Protein AF-A0A329BEE0-F1 (afdb_monomer_lite)

Structure (mmCIF, N/CA/C/O backbone):
data_AF-A0A329BEE0-F1
#
_entry.id   AF-A0A329BEE0-F1
#
loop_
_atom_site.group_PDB
_atom_site.id
_atom_site.type_symbol
_atom_site.label_atom_id
_atom_site.label_alt_id
_atom_site.label_comp_id
_atom_site.label_asym_id
_atom_site.label_entity_id
_atom_site.label_seq_id
_atom_site.pdbx_PDB_ins_code
_atom_site.Cartn_x
_atom_site.Cartn_y
_atom_site.Cartn_z
_atom_site.occupancy
_atom_site.B_iso_or_equiv
_atom_site.auth_seq_id
_atom_site.auth_comp_id
_atom_site.auth_asym_id
_atom_site.auth_atom_id
_atom_site.pdbx_PDB_model_num
ATOM 1 N N . MET A 1 1 ? -15.587 15.580 -3.878 1.00 52.00 1 MET A N 1
ATOM 2 C CA . MET A 1 1 ? -15.821 14.490 -4.848 1.00 52.00 1 MET A CA 1
ATOM 3 C C . MET A 1 1 ? -14.520 13.702 -4.914 1.00 52.00 1 MET A C 1
ATOM 5 O O . MET A 1 1 ? -13.495 14.340 -5.068 1.00 52.00 1 MET A O 1
ATOM 9 N N . CYS A 1 2 ? -14.500 12.388 -4.672 1.00 58.81 2 CYS A N 1
ATOM 10 C CA . CYS A 1 2 ? -13.256 11.608 -4.758 1.00 58.81 2 CYS A CA 1
ATOM 11 C C . CYS A 1 2 ? -13.172 10.969 -6.144 1.00 58.81 2 CYS A C 1
ATOM 13 O O . CYS A 1 2 ? -13.862 9.983 -6.399 1.00 58.81 2 CYS A O 1
ATOM 15 N N . TYR A 1 3 ? -12.349 11.519 -7.037 1.00 77.12 3 TYR A N 1
ATOM 16 C CA . TYR A 1 3 ? -12.065 10.862 -8.311 1.00 77.12 3 TYR A CA 1
ATOM 17 C C . TYR A 1 3 ? -11.230 9.603 -8.058 1.00 77.12 3 TYR A C 1
ATOM 19 O O . TYR A 1 3 ? -10.281 9.613 -7.274 1.00 77.12 3 TYR A O 1
ATOM 27 N N . SER A 1 4 ? -11.604 8.497 -8.692 1.00 81.62 4 SER A N 1
ATOM 28 C CA . SER A 1 4 ? -10.824 7.261 -8.681 1.00 81.62 4 SER A CA 1
ATOM 29 C C . SER A 1 4 ? -10.818 6.670 -10.079 1.00 81.62 4 SER A C 1
ATOM 31 O O . SER A 1 4 ? -11.783 6.837 -10.824 1.00 81.62 4 SER A O 1
ATOM 33 N N . ALA A 1 5 ? -9.748 5.963 -10.417 1.00 81.44 5 ALA A N 1
ATOM 34 C CA . ALA A 1 5 ? -9.645 5.210 -11.656 1.00 81.44 5 ALA A CA 1
ATOM 35 C C . ALA A 1 5 ? -9.373 3.740 -11.336 1.00 81.44 5 ALA A C 1
ATOM 37 O O . ALA A 1 5 ? -8.741 3.418 -10.329 1.00 81.44 5 ALA A O 1
ATOM 38 N N . GLN A 1 6 ? -9.860 2.840 -12.184 1.00 79.44 6 GLN A N 1
ATOM 39 C CA . GLN A 1 6 ? -9.415 1.453 -12.185 1.00 79.44 6 GLN A CA 1
ATOM 40 C C . GLN A 1 6 ? -8.482 1.274 -13.369 1.00 79.44 6 GLN A C 1
ATOM 42 O O . GLN A 1 6 ? -8.869 1.541 -14.504 1.00 79.44 6 GLN A O 1
ATOM 47 N N . ILE A 1 7 ? -7.258 0.846 -13.096 1.00 82.00 7 ILE A N 1
ATOM 48 C CA . ILE A 1 7 ? -6.262 0.604 -14.133 1.00 82.00 7 ILE A CA 1
ATOM 49 C C . ILE A 1 7 ? -6.144 -0.890 -14.407 1.00 82.00 7 ILE A C 1
ATOM 51 O O . ILE A 1 7 ? -6.445 -1.721 -13.555 1.00 82.00 7 ILE A O 1
ATOM 55 N N . LEU A 1 8 ? -5.665 -1.241 -15.592 1.00 75.62 8 LEU A N 1
ATOM 56 C CA . LEU A 1 8 ? -5.044 -2.539 -15.793 1.00 75.62 8 LEU A CA 1
ATOM 57 C C . LEU A 1 8 ? -3.584 -2.368 -15.361 1.00 75.62 8 LEU A C 1
ATOM 59 O O . LEU A 1 8 ? -2.860 -1.639 -16.018 1.00 75.62 8 LEU A O 1
ATOM 63 N N . ALA A 1 9 ? -3.170 -2.947 -14.232 1.00 73.62 9 ALA A N 1
ATOM 64 C CA . ALA A 1 9 ? -1.823 -2.753 -13.668 1.00 73.62 9 ALA A CA 1
ATOM 65 C C . ALA A 1 9 ? -0.863 -3.920 -13.969 1.00 73.62 9 ALA A C 1
ATOM 67 O O . ALA A 1 9 ? 0.079 -4.161 -13.224 1.00 73.62 9 ALA A O 1
ATOM 68 N N . ASP A 1 10 ? -1.109 -4.660 -15.050 1.00 72.06 10 ASP A N 1
ATOM 69 C CA . ASP A 1 10 ? -0.280 -5.794 -15.465 1.00 72.06 10 ASP A CA 1
ATOM 70 C C . ASP A 1 10 ? 0.763 -5.325 -16.489 1.00 72.06 10 ASP A C 1
ATOM 72 O O . ASP A 1 10 ? 0.493 -5.288 -17.695 1.00 72.06 10 ASP A O 1
ATOM 76 N N . TYR A 1 11 ? 1.955 -4.939 -16.017 1.00 71.81 11 TYR A N 1
ATOM 77 C CA . TYR A 1 11 ? 3.015 -4.467 -16.915 1.00 71.81 11 TYR A CA 1
ATOM 78 C C . TYR A 1 11 ? 3.450 -5.554 -17.906 1.00 71.81 11 TYR A C 1
ATOM 80 O O . TYR A 1 11 ? 3.784 -5.223 -19.039 1.00 71.81 11 TYR A O 1
ATOM 88 N N . ARG A 1 12 ? 3.392 -6.845 -17.546 1.00 69.50 12 ARG A N 1
ATOM 89 C CA . ARG A 1 12 ? 3.776 -7.945 -18.449 1.00 69.50 12 ARG A CA 1
ATOM 90 C C . ARG A 1 12 ? 2.838 -8.012 -19.638 1.00 69.50 12 ARG A C 1
ATOM 92 O O . ARG A 1 12 ? 3.281 -8.195 -20.772 1.00 69.50 12 ARG A O 1
ATOM 99 N N . LYS A 1 13 ? 1.542 -7.808 -19.397 1.00 71.94 13 LYS A N 1
ATOM 100 C CA . LYS A 1 13 ? 0.564 -7.658 -20.473 1.00 71.94 13 LYS A CA 1
ATOM 101 C C . LYS A 1 13 ? 0.888 -6.447 -21.345 1.00 71.94 13 LYS A C 1
ATOM 103 O O . LYS A 1 13 ? 0.834 -6.585 -22.560 1.00 71.94 13 LYS A O 1
ATOM 108 N N . PHE A 1 14 ? 1.295 -5.309 -20.780 1.00 70.12 14 PHE A N 1
ATOM 109 C CA . PHE A 1 14 ? 1.713 -4.159 -21.593 1.00 70.12 14 PHE A CA 1
ATOM 110 C C . PHE A 1 14 ? 2.972 -4.425 -22.427 1.00 70.12 14 PHE A C 1
ATOM 112 O O . PHE A 1 14 ? 2.972 -4.113 -23.616 1.00 70.12 14 PHE A O 1
ATOM 119 N N . VAL A 1 15 ? 4.012 -5.025 -21.842 1.00 75.06 15 VAL A N 1
ATOM 120 C CA . VAL A 1 15 ? 5.246 -5.414 -22.546 1.00 75.06 15 VAL A CA 1
ATOM 121 C C . VAL A 1 15 ? 4.898 -6.334 -23.718 1.00 75.06 15 VAL A C 1
ATOM 123 O O . VAL A 1 15 ? 5.250 -6.044 -24.859 1.00 75.06 15 VAL A O 1
ATOM 126 N N . ARG A 1 16 ? 4.113 -7.389 -23.464 1.00 76.44 16 ARG A N 1
ATOM 127 C CA . ARG A 1 16 ? 3.701 -8.361 -24.487 1.00 76.44 16 ARG A CA 1
ATOM 128 C C . ARG A 1 16 ? 2.813 -7.751 -25.574 1.00 76.44 16 ARG A C 1
ATOM 130 O O . ARG A 1 16 ? 2.953 -8.111 -26.735 1.00 76.44 16 ARG A O 1
ATOM 137 N N . THR A 1 17 ? 1.873 -6.878 -25.212 1.00 72.62 17 THR A N 1
ATOM 138 C CA . THR A 1 17 ? 0.894 -6.320 -26.160 1.00 72.62 17 THR A CA 1
ATOM 139 C C . THR A 1 17 ? 1.460 -5.165 -26.984 1.00 72.62 17 THR A C 1
ATOM 141 O O . THR A 1 17 ? 1.086 -5.019 -28.143 1.00 72.62 17 THR A O 1
ATOM 144 N N . PHE A 1 18 ? 2.348 -4.345 -26.417 1.00 71.81 18 PHE A N 1
ATOM 145 C CA . PHE A 1 18 ? 2.788 -3.094 -27.048 1.00 71.81 18 PHE A CA 1
ATOM 146 C C . PHE A 1 18 ? 4.285 -3.037 -27.368 1.00 71.81 18 PHE A C 1
ATOM 148 O O . PHE A 1 18 ? 4.727 -2.024 -27.921 1.00 71.81 18 PHE A O 1
ATOM 155 N N . GLY A 1 19 ? 5.051 -4.082 -27.030 1.00 74.56 19 GLY A N 1
ATOM 156 C CA . GLY A 1 19 ? 6.510 -4.107 -27.174 1.00 74.56 19 GLY A CA 1
ATOM 157 C C . GLY A 1 19 ? 7.206 -3.074 -26.287 1.00 74.56 19 GLY A C 1
ATOM 158 O O . GLY A 1 19 ? 8.255 -2.557 -26.654 1.00 74.56 19 GLY A O 1
ATOM 159 N N . ALA A 1 20 ? 6.574 -2.699 -25.172 1.00 78.44 20 ALA A N 1
ATOM 160 C CA . ALA A 1 20 ? 7.091 -1.670 -24.283 1.00 78.44 20 ALA A CA 1
ATOM 161 C C . ALA A 1 20 ? 8.236 -2.208 -23.419 1.00 78.44 20 ALA A C 1
ATOM 163 O O . ALA A 1 20 ? 8.227 -3.375 -23.029 1.00 78.44 20 ALA A O 1
ATOM 164 N N . LEU A 1 21 ? 9.184 -1.340 -23.079 1.00 80.56 21 LEU A N 1
ATOM 165 C CA . LEU A 1 21 ? 10.241 -1.627 -22.115 1.00 80.56 21 LEU A CA 1
ATOM 166 C C . LEU A 1 21 ? 9.819 -1.118 -20.738 1.00 80.56 21 LEU A C 1
ATOM 168 O O . LEU A 1 21 ? 9.261 -0.031 -20.616 1.00 80.56 21 LEU A O 1
ATOM 172 N N . MET A 1 22 ? 10.055 -1.899 -19.689 1.00 83.81 22 MET A N 1
ATOM 173 C CA . MET A 1 22 ? 9.848 -1.423 -18.324 1.00 83.81 22 MET A CA 1
ATOM 174 C C . MET A 1 22 ? 11.119 -0.738 -17.835 1.00 83.81 22 MET A C 1
ATOM 176 O O . MET A 1 22 ? 12.194 -1.335 -17.886 1.00 83.81 22 MET A O 1
ATOM 180 N N . ASP A 1 23 ? 10.989 0.481 -17.314 1.00 89.19 23 ASP A N 1
ATOM 181 C CA . ASP A 1 23 ? 12.083 1.158 -16.620 1.00 89.19 23 ASP A CA 1
ATOM 182 C C . ASP A 1 23 ? 12.259 0.548 -15.222 1.00 89.19 23 ASP A C 1
ATOM 184 O O . ASP A 1 23 ? 11.778 1.067 -14.214 1.00 89.19 23 ASP A O 1
ATOM 188 N N . ILE A 1 24 ? 12.892 -0.624 -15.172 1.00 91.12 24 ILE A N 1
ATOM 189 C CA . ILE A 1 24 ? 13.076 -1.402 -13.942 1.00 91.12 24 ILE A CA 1
ATOM 190 C C . ILE A 1 24 ? 13.784 -0.594 -12.844 1.00 91.12 24 ILE A C 1
ATOM 192 O O . ILE A 1 24 ? 13.475 -0.768 -11.666 1.00 91.12 24 ILE A O 1
ATOM 196 N N . HIS A 1 25 ? 14.674 0.331 -13.217 1.00 92.31 25 HIS A N 1
ATOM 197 C CA . HIS A 1 25 ? 15.417 1.170 -12.279 1.00 92.31 25 HIS A CA 1
ATOM 198 C C . HIS A 1 25 ? 14.504 2.163 -11.557 1.00 92.31 25 HIS A C 1
ATOM 200 O O . HIS A 1 25 ? 14.609 2.324 -10.341 1.00 92.31 25 HIS A O 1
ATOM 206 N N . GLU A 1 26 ? 13.558 2.777 -12.267 1.00 94.44 26 GLU A N 1
ATOM 207 C CA . GLU A 1 26 ? 12.568 3.665 -11.655 1.00 94.44 26 GLU A CA 1
ATOM 208 C C . GLU A 1 26 ? 11.616 2.922 -10.705 1.00 94.44 26 GLU A C 1
ATOM 210 O O . GLU A 1 26 ? 11.265 3.437 -9.639 1.00 94.44 26 GLU A O 1
ATOM 215 N N . PHE A 1 27 ? 11.233 1.684 -11.037 1.00 94.62 27 PHE A N 1
ATOM 216 C CA . PHE A 1 27 ? 10.465 0.838 -10.117 1.00 94.62 27 PHE A CA 1
ATOM 217 C C . PHE A 1 27 ? 11.289 0.448 -8.883 1.00 94.62 27 PHE A C 1
ATOM 219 O O . PHE A 1 27 ? 10.788 0.565 -7.763 1.00 94.62 27 PHE A O 1
ATOM 226 N N . ALA A 1 28 ? 12.551 0.049 -9.063 1.00 95.38 28 ALA A N 1
ATOM 227 C CA . ALA A 1 28 ? 13.461 -0.255 -7.960 1.00 95.38 28 ALA A CA 1
ATOM 228 C C . ALA A 1 28 ? 13.629 0.945 -7.023 1.00 95.38 28 ALA A C 1
ATOM 230 O O . ALA A 1 28 ? 13.456 0.804 -5.812 1.00 95.38 28 ALA A O 1
ATOM 231 N N . ARG A 1 29 ? 13.843 2.146 -7.576 1.00 96.62 29 ARG A N 1
ATOM 232 C CA . ARG A 1 29 ? 13.914 3.392 -6.803 1.00 96.62 29 ARG A CA 1
ATOM 233 C C . ARG A 1 29 ? 12.641 3.638 -5.995 1.00 96.62 29 ARG A C 1
ATOM 235 O O . ARG A 1 29 ? 12.728 3.900 -4.798 1.00 96.62 29 ARG A O 1
ATOM 242 N N . LEU A 1 30 ? 11.465 3.522 -6.618 1.00 96.88 30 LEU A N 1
ATOM 243 C CA . LEU A 1 30 ? 10.182 3.720 -5.936 1.00 96.88 30 LEU A CA 1
ATOM 244 C C . LEU A 1 30 ? 10.027 2.791 -4.724 1.00 96.88 30 LEU A C 1
ATOM 246 O O . LEU A 1 30 ? 9.634 3.240 -3.643 1.00 96.88 30 LEU A O 1
ATOM 250 N N . PHE A 1 31 ? 10.285 1.495 -4.908 1.00 97.56 31 PHE A N 1
ATOM 251 C CA . PHE A 1 31 ? 10.117 0.517 -3.836 1.00 97.56 31 PHE A CA 1
ATOM 252 C C . PHE A 1 31 ? 11.199 0.643 -2.766 1.00 97.56 31 PHE A C 1
ATOM 254 O O . PHE A 1 31 ? 10.881 0.480 -1.590 1.00 97.56 31 PHE A O 1
ATOM 261 N N . PHE A 1 32 ? 12.420 1.031 -3.138 1.00 97.69 32 PHE A N 1
ATOM 262 C CA . PHE A 1 32 ? 13.490 1.338 -2.194 1.00 97.69 32 PHE A CA 1
ATOM 263 C C . PHE A 1 32 ? 13.123 2.526 -1.304 1.00 97.69 32 PHE A C 1
ATOM 265 O O . PHE A 1 32 ? 13.060 2.389 -0.086 1.00 97.69 32 PHE A O 1
ATOM 272 N N . GLU A 1 33 ? 12.779 3.675 -1.895 1.00 97.19 33 GLU A N 1
ATOM 273 C CA . GLU A 1 33 ? 12.404 4.871 -1.132 1.00 97.19 33 GLU A CA 1
ATOM 274 C C . GLU A 1 33 ? 11.214 4.613 -0.201 1.00 97.19 33 GLU A C 1
ATOM 276 O O . GLU A 1 33 ? 11.132 5.180 0.891 1.00 97.19 33 GLU A O 1
ATOM 281 N N . ARG A 1 34 ? 10.271 3.767 -0.629 1.00 96.81 34 ARG A N 1
ATOM 282 C CA . ARG A 1 34 ? 9.125 3.373 0.191 1.00 96.81 34 ARG A CA 1
ATOM 283 C C . ARG A 1 34 ? 9.525 2.437 1.334 1.00 96.81 34 ARG A C 1
ATOM 285 O O . ARG A 1 34 ? 9.043 2.637 2.447 1.00 96.81 34 ARG A O 1
ATOM 292 N N . ALA A 1 35 ? 10.363 1.435 1.074 1.00 96.75 35 ALA A N 1
ATOM 293 C CA . ALA A 1 35 ? 10.822 0.478 2.080 1.00 96.75 35 ALA A CA 1
ATOM 294 C C . ALA A 1 35 ? 11.728 1.132 3.135 1.00 96.75 35 ALA A C 1
ATOM 296 O O . ALA A 1 35 ? 11.627 0.797 4.307 1.00 96.75 35 ALA A O 1
ATOM 297 N N . GLU A 1 36 ? 12.543 2.116 2.747 1.00 96.81 36 GLU A N 1
ATOM 298 C CA . GLU A 1 36 ? 13.386 2.890 3.672 1.00 96.81 36 GLU A CA 1
ATOM 299 C C . GLU A 1 36 ? 12.632 4.027 4.385 1.00 96.81 36 GLU A C 1
ATOM 301 O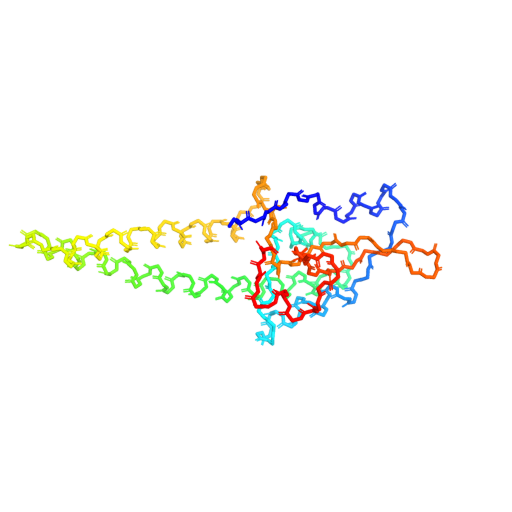 O . GLU A 1 36 ? 13.209 4.787 5.160 1.00 96.81 36 GLU A O 1
ATOM 306 N N . GLY A 1 37 ? 11.334 4.200 4.114 1.00 93.31 37 GLY A N 1
ATOM 307 C CA . GLY A 1 37 ? 10.522 5.253 4.730 1.00 93.31 37 GLY A CA 1
ATOM 308 C C . GLY A 1 37 ? 10.858 6.680 4.273 1.00 93.31 37 GLY A C 1
ATOM 309 O O . GLY A 1 37 ? 10.300 7.634 4.820 1.00 93.31 37 GLY A O 1
ATOM 310 N N . ILE A 1 38 ? 11.707 6.839 3.253 1.00 95.44 38 ILE A N 1
ATOM 311 C CA . ILE A 1 38 ? 12.030 8.120 2.601 1.00 95.44 38 ILE A CA 1
ATOM 312 C C . ILE A 1 38 ? 10.772 8.689 1.929 1.00 95.44 38 ILE A C 1
ATOM 314 O O . ILE A 1 38 ? 10.494 9.888 1.988 1.00 95.44 38 ILE A O 1
ATOM 318 N N . SER A 1 39 ? 9.973 7.811 1.320 1.00 92.00 39 SER A N 1
ATOM 319 C CA . SER A 1 39 ? 8.760 8.158 0.590 1.00 92.00 39 SER A CA 1
ATOM 320 C C . SER A 1 39 ? 7.518 7.528 1.215 1.00 92.00 39 SER A C 1
ATOM 322 O O . SER A 1 39 ? 7.480 6.349 1.555 1.00 92.00 39 SER A O 1
ATOM 324 N N . LYS A 1 40 ? 6.430 8.304 1.281 1.00 91.56 40 LYS A N 1
ATOM 325 C CA . LYS A 1 40 ? 5.083 7.818 1.641 1.00 91.56 40 LYS A CA 1
ATOM 326 C C . LYS A 1 40 ? 4.297 7.370 0.404 1.00 91.56 40 LYS A C 1
ATOM 328 O O . LYS A 1 40 ? 3.102 7.654 0.289 1.00 91.56 40 LYS A O 1
ATOM 333 N N . ALA A 1 41 ? 4.984 6.760 -0.562 1.00 94.06 41 ALA A N 1
ATOM 334 C CA . ALA A 1 41 ? 4.396 6.354 -1.829 1.00 94.06 41 ALA A CA 1
ATOM 335 C C . ALA A 1 41 ? 3.188 5.432 -1.611 1.00 94.06 41 ALA A C 1
ATOM 337 O O . ALA A 1 41 ? 3.268 4.426 -0.908 1.00 94.06 41 ALA A O 1
ATOM 338 N N . LYS A 1 42 ? 2.063 5.780 -2.241 1.00 94.56 42 LYS A N 1
ATOM 339 C CA . LYS A 1 42 ? 0.860 4.946 -2.268 1.00 94.56 42 LYS A CA 1
ATOM 340 C C . LYS A 1 42 ? 0.874 4.152 -3.561 1.00 94.56 42 LYS A C 1
ATOM 342 O O . LYS A 1 42 ? 0.705 4.743 -4.624 1.00 94.56 42 LYS A O 1
ATOM 347 N N . VAL A 1 43 ? 1.096 2.849 -3.473 1.00 94.88 43 VAL A N 1
ATOM 348 C CA . VAL A 1 43 ? 1.152 1.961 -4.637 1.00 94.88 43 VAL A CA 1
ATOM 349 C C . VAL A 1 43 ? -0.026 0.988 -4.554 1.00 94.88 43 VAL A C 1
ATOM 351 O O . VAL A 1 43 ? -0.281 0.448 -3.476 1.00 94.88 43 VAL A O 1
ATOM 354 N N . PRO A 1 44 ? -0.795 0.799 -5.637 1.00 94.31 44 PRO A N 1
ATOM 355 C 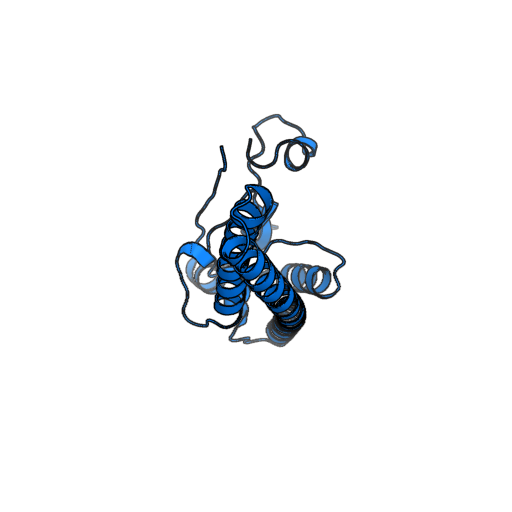CA . PRO A 1 44 ? -1.855 -0.201 -5.678 1.00 94.31 44 PRO A CA 1
ATOM 356 C C . PRO A 1 44 ? -1.262 -1.613 -5.600 1.00 94.31 44 PRO A C 1
ATOM 358 O O . PRO A 1 44 ? -0.239 -1.887 -6.228 1.00 94.31 44 PRO A O 1
ATOM 361 N N . LYS A 1 45 ? -1.938 -2.528 -4.893 1.00 93.81 45 LYS A N 1
ATOM 362 C CA . LYS A 1 45 ? -1.486 -3.920 -4.731 1.00 93.81 45 LYS A CA 1
ATOM 363 C C . LYS A 1 45 ? -1.212 -4.601 -6.074 1.00 93.81 45 LYS A C 1
ATOM 365 O O . LYS A 1 45 ? -0.201 -5.271 -6.214 1.00 93.81 45 LYS A O 1
ATOM 370 N N . ALA A 1 46 ? -2.030 -4.348 -7.096 1.00 92.25 46 ALA A N 1
ATOM 371 C CA . ALA A 1 46 ? -1.839 -4.970 -8.406 1.00 92.25 46 ALA A CA 1
ATOM 372 C C . ALA A 1 46 ? -0.487 -4.622 -9.069 1.00 92.25 46 ALA A C 1
ATOM 374 O O . ALA A 1 46 ? 0.019 -5.398 -9.872 1.00 92.25 46 ALA A O 1
ATOM 375 N N . MET A 1 47 ? 0.110 -3.472 -8.734 1.00 92.56 47 MET A N 1
ATOM 376 C CA . MET A 1 47 ? 1.438 -3.087 -9.223 1.00 92.56 47 MET A CA 1
ATOM 377 C C . MET A 1 47 ? 2.562 -3.795 -8.450 1.00 92.56 47 MET A C 1
ATOM 379 O O . MET A 1 47 ? 3.608 -4.064 -9.028 1.00 92.56 47 MET A O 1
ATOM 383 N N . GLU A 1 48 ? 2.344 -4.127 -7.174 1.00 94.81 48 GLU A N 1
ATOM 384 C CA . GLU A 1 48 ? 3.246 -4.979 -6.384 1.00 94.81 48 GLU A CA 1
ATOM 385 C C . GLU A 1 48 ? 3.166 -6.440 -6.835 1.00 94.81 48 GLU A C 1
ATOM 387 O O . GLU A 1 48 ? 4.194 -7.078 -7.054 1.00 94.81 48 GLU A O 1
ATOM 392 N N . ASP A 1 49 ? 1.950 -6.951 -7.051 1.00 93.06 49 ASP A N 1
ATOM 393 C CA . ASP A 1 49 ? 1.696 -8.336 -7.464 1.00 93.06 49 ASP A CA 1
ATOM 394 C C . ASP A 1 49 ? 2.379 -8.675 -8.803 1.00 93.06 49 ASP A C 1
ATOM 396 O O . ASP A 1 49 ? 2.733 -9.827 -9.059 1.00 93.06 49 ASP A O 1
ATOM 400 N N . ALA A 1 50 ? 2.647 -7.671 -9.642 1.00 90.62 50 ALA A N 1
ATOM 401 C CA . ALA A 1 50 ? 3.392 -7.844 -10.884 1.00 90.62 50 ALA A CA 1
ATOM 402 C C . ALA A 1 50 ? 4.855 -8.306 -10.667 1.00 90.62 50 ALA A C 1
ATOM 404 O O . ALA A 1 50 ? 5.467 -8.866 -11.581 1.00 90.62 50 ALA A O 1
ATOM 405 N N . PHE A 1 51 ? 5.396 -8.126 -9.457 1.00 93.31 51 PHE A N 1
ATOM 406 C CA . PHE A 1 51 ? 6.717 -8.596 -9.022 1.00 93.31 51 PHE A CA 1
ATOM 407 C C . PHE A 1 51 ? 6.655 -9.861 -8.148 1.00 93.31 51 PHE A C 1
ATOM 409 O O . PHE A 1 51 ? 7.688 -10.332 -7.679 1.00 93.31 51 PHE A O 1
ATOM 416 N N . ALA A 1 52 ? 5.477 -10.469 -7.948 1.00 92.44 52 ALA A N 1
ATOM 417 C CA . ALA A 1 52 ? 5.331 -11.656 -7.095 1.00 92.44 52 ALA A CA 1
ATOM 418 C C . ALA A 1 52 ? 6.139 -12.874 -7.598 1.00 92.44 52 ALA A C 1
ATOM 420 O O . ALA A 1 52 ? 6.609 -13.694 -6.801 1.00 92.44 52 ALA A O 1
ATOM 421 N N . GLN A 1 53 ? 6.326 -12.973 -8.920 1.00 92.50 53 GLN A N 1
ATOM 422 C CA . GLN A 1 53 ? 7.056 -14.048 -9.604 1.00 92.50 53 GLN A CA 1
ATOM 423 C C . GLN A 1 53 ? 8.252 -13.488 -10.397 1.00 92.50 53 GLN A C 1
ATOM 425 O O . GLN A 1 53 ? 8.180 -13.445 -11.629 1.00 92.50 53 GLN A O 1
ATOM 430 N N . PRO A 1 54 ? 9.322 -13.021 -9.735 1.00 93.31 54 PRO A N 1
ATOM 431 C CA . PRO A 1 54 ? 10.401 -12.285 -10.387 1.00 93.31 54 PRO A CA 1
ATOM 432 C C . PRO A 1 54 ? 11.171 -13.162 -11.382 1.00 93.31 54 PRO A C 1
ATOM 434 O O . PRO A 1 54 ? 11.479 -14.316 -11.084 1.00 93.31 54 PRO A O 1
ATOM 437 N N . GLN A 1 55 ? 11.489 -12.615 -12.555 1.00 91.00 55 GLN A N 1
ATOM 438 C CA . GLN A 1 55 ? 12.222 -13.306 -13.627 1.00 91.00 55 GLN A CA 1
ATOM 439 C C . GLN A 1 55 ? 13.689 -12.864 -13.736 1.00 91.00 55 GLN A C 1
ATOM 441 O O . GLN A 1 55 ? 14.517 -13.581 -14.291 1.00 91.00 55 GLN A O 1
ATOM 446 N N . THR A 1 56 ? 14.026 -11.696 -13.189 1.00 92.06 56 THR A N 1
ATOM 447 C CA . THR A 1 56 ? 15.365 -11.092 -13.251 1.00 92.06 56 THR A CA 1
ATOM 448 C C . THR A 1 56 ? 15.886 -10.774 -11.851 1.00 92.06 56 THR A C 1
ATOM 450 O O . THR A 1 56 ? 15.122 -10.792 -10.886 1.00 92.06 56 THR A O 1
ATOM 453 N N . GLU A 1 57 ? 17.182 -10.474 -11.726 1.00 93.75 57 GLU A N 1
ATOM 454 C CA . GLU A 1 57 ? 17.764 -10.054 -10.442 1.00 93.75 57 GLU A CA 1
ATOM 455 C C . GLU A 1 57 ? 17.134 -8.754 -9.933 1.00 93.75 57 GLU A C 1
ATOM 457 O O . GLU A 1 57 ? 16.690 -8.687 -8.794 1.00 93.75 57 GLU A O 1
ATOM 462 N N . ALA A 1 58 ? 16.960 -7.766 -10.810 1.00 91.75 58 ALA A N 1
ATOM 463 C CA . ALA A 1 58 ? 16.315 -6.510 -10.448 1.00 91.75 58 ALA A CA 1
ATOM 464 C C . ALA A 1 58 ? 14.846 -6.701 -10.007 1.00 91.75 58 ALA A C 1
ATOM 466 O O . ALA A 1 58 ? 14.382 -6.049 -9.074 1.00 91.75 58 ALA A O 1
ATOM 467 N N . GLU A 1 59 ? 14.102 -7.634 -10.619 1.00 94.31 59 GLU A N 1
ATOM 468 C CA . GLU A 1 59 ? 12.763 -7.991 -10.124 1.00 94.31 59 GLU A CA 1
ATOM 469 C C . GLU A 1 59 ? 12.812 -8.686 -8.752 1.00 94.31 59 GLU A C 1
ATOM 471 O O . GLU A 1 59 ? 11.910 -8.474 -7.937 1.00 94.31 59 GLU A O 1
ATOM 476 N N . ARG A 1 60 ? 13.845 -9.498 -8.470 1.00 97.19 60 ARG A N 1
ATOM 477 C CA . ARG A 1 60 ? 14.048 -10.116 -7.147 1.00 97.19 60 ARG A CA 1
ATOM 478 C C . ARG A 1 60 ? 14.340 -9.067 -6.079 1.00 97.19 60 ARG A C 1
ATOM 480 O O . ARG A 1 60 ? 13.753 -9.141 -5.002 1.00 97.19 60 ARG A O 1
ATOM 487 N N . GLU A 1 61 ? 15.166 -8.072 -6.389 1.00 96.88 61 GLU A N 1
ATOM 488 C CA . GLU A 1 61 ? 15.438 -6.940 -5.498 1.00 96.88 61 GLU A CA 1
ATOM 489 C C . GLU A 1 61 ? 14.158 -6.152 -5.185 1.00 96.88 61 GLU A C 1
ATOM 491 O O . GLU A 1 61 ? 13.848 -5.903 -4.020 1.00 96.88 61 GLU A O 1
ATOM 496 N N . ILE A 1 62 ? 13.355 -5.825 -6.206 1.00 97.06 62 ILE A N 1
ATOM 497 C CA . ILE A 1 62 ? 12.060 -5.154 -6.015 1.00 97.06 62 ILE A CA 1
ATOM 498 C C . ILE A 1 62 ? 11.137 -5.980 -5.121 1.00 97.06 62 ILE A C 1
ATOM 500 O O . ILE A 1 62 ? 10.529 -5.437 -4.195 1.00 97.06 62 ILE A O 1
ATOM 504 N N . LYS A 1 63 ? 11.037 -7.290 -5.368 1.00 97.75 63 LYS A N 1
ATOM 505 C CA . LYS A 1 63 ? 10.229 -8.184 -4.537 1.00 97.75 63 LYS A CA 1
ATOM 506 C C . LYS A 1 63 ? 10.690 -8.156 -3.077 1.00 97.75 63 LYS A C 1
ATOM 508 O O . LYS A 1 63 ? 9.847 -8.006 -2.197 1.00 97.75 63 LYS A O 1
ATOM 513 N N . ALA A 1 64 ? 11.995 -8.220 -2.819 1.00 98.25 64 ALA A N 1
ATOM 514 C CA . ALA A 1 64 ? 12.536 -8.152 -1.462 1.00 98.25 64 ALA A CA 1
ATOM 515 C C . ALA A 1 64 ? 12.195 -6.821 -0.762 1.00 98.25 64 ALA A C 1
ATOM 517 O O . ALA A 1 64 ? 11.846 -6.810 0.419 1.00 98.25 64 ALA A O 1
ATOM 518 N N . LEU A 1 65 ? 12.224 -5.697 -1.487 1.00 98.38 65 LEU A N 1
ATOM 519 C CA . LEU A 1 65 ? 11.825 -4.383 -0.961 1.00 98.38 65 LEU A CA 1
ATOM 520 C C . LEU A 1 65 ? 10.324 -4.317 -0.635 1.00 98.38 65 LEU A C 1
ATOM 522 O O . LEU A 1 65 ? 9.938 -3.774 0.405 1.00 98.38 65 LEU A O 1
ATOM 526 N N . ILE A 1 66 ? 9.475 -4.898 -1.489 1.00 97.69 66 ILE A N 1
ATOM 527 C CA . ILE A 1 66 ? 8.030 -5.028 -1.243 1.00 97.69 66 ILE A CA 1
ATOM 528 C C . ILE A 1 66 ? 7.781 -5.883 0.006 1.00 97.69 66 ILE A C 1
ATOM 530 O O . ILE A 1 66 ? 7.010 -5.484 0.879 1.00 97.69 66 ILE A O 1
ATOM 534 N N . GLU A 1 67 ? 8.452 -7.028 0.126 1.00 97.75 67 GLU A N 1
ATOM 535 C CA . GLU A 1 67 ? 8.330 -7.934 1.273 1.00 97.75 67 GLU A CA 1
ATOM 536 C C . GLU A 1 67 ? 8.797 -7.275 2.576 1.00 97.75 67 GLU A C 1
ATOM 538 O O . GLU A 1 67 ? 8.079 -7.343 3.576 1.00 97.75 67 GLU A O 1
ATOM 543 N N . LYS A 1 68 ? 9.928 -6.553 2.557 1.00 98.00 68 LYS A N 1
ATOM 544 C CA . LYS A 1 68 ? 10.406 -5.751 3.696 1.00 98.00 68 LYS A CA 1
ATOM 545 C C . LYS A 1 68 ? 9.345 -4.746 4.142 1.00 98.00 68 LYS A C 1
ATOM 547 O O . LYS A 1 68 ? 8.971 -4.720 5.316 1.00 98.00 68 LYS A O 1
ATOM 552 N N . PHE A 1 69 ? 8.814 -3.952 3.210 1.00 97.88 69 PHE A N 1
ATOM 553 C CA . PHE A 1 69 ? 7.772 -2.977 3.526 1.00 97.88 69 PHE A CA 1
ATOM 554 C C . PHE A 1 69 ? 6.519 -3.656 4.099 1.00 97.88 69 PHE A C 1
ATOM 556 O O . PHE A 1 69 ? 5.961 -3.194 5.096 1.00 97.88 69 PHE A O 1
ATOM 563 N N . ASN A 1 70 ? 6.081 -4.764 3.499 1.00 97.38 70 ASN A N 1
ATOM 564 C CA . ASN A 1 70 ? 4.892 -5.497 3.927 1.00 97.38 70 ASN A CA 1
ATOM 565 C C . ASN A 1 70 ? 5.059 -6.125 5.317 1.00 97.38 70 ASN A C 1
ATOM 567 O O . ASN A 1 70 ? 4.110 -6.088 6.104 1.00 97.38 70 ASN A O 1
ATOM 571 N N . ALA A 1 71 ? 6.248 -6.618 5.672 1.00 97.69 71 ALA A N 1
ATOM 572 C CA . ALA A 1 71 ? 6.550 -7.108 7.017 1.00 97.69 71 ALA A CA 1
ATOM 573 C C . ALA A 1 71 ? 6.456 -5.988 8.072 1.00 97.69 71 ALA A C 1
ATOM 575 O O . ALA A 1 71 ? 5.840 -6.162 9.132 1.00 97.69 71 ALA A O 1
ATOM 576 N N . GLU A 1 72 ? 6.985 -4.800 7.764 1.00 97.12 72 GLU A N 1
ATOM 577 C CA . GLU A 1 72 ? 6.861 -3.635 8.644 1.00 97.12 72 GLU A CA 1
ATOM 578 C C . GLU A 1 72 ? 5.412 -3.158 8.792 1.00 97.12 72 GLU A C 1
ATOM 580 O O . GLU A 1 72 ? 4.980 -2.815 9.896 1.00 97.12 72 GLU A O 1
ATOM 585 N N . GLN A 1 73 ? 4.645 -3.116 7.695 1.00 97.00 73 GLN A N 1
ATOM 586 C CA . GLN A 1 73 ? 3.230 -2.738 7.753 1.00 97.00 73 GLN A CA 1
ATOM 587 C C . GLN A 1 73 ? 2.412 -3.753 8.541 1.00 97.00 73 GLN A C 1
ATOM 589 O O . GLN A 1 73 ? 1.582 -3.349 9.351 1.00 97.00 73 GLN A O 1
ATOM 594 N N . THR A 1 74 ? 2.666 -5.046 8.344 1.00 98.06 74 THR A N 1
ATOM 595 C CA . THR A 1 74 ? 2.012 -6.126 9.091 1.00 98.06 74 THR A CA 1
ATOM 596 C C . THR A 1 74 ? 2.228 -5.936 10.587 1.00 98.06 74 THR A C 1
ATOM 598 O O . THR A 1 74 ? 1.256 -5.816 11.329 1.00 98.06 74 THR A O 1
ATOM 601 N N . SER A 1 75 ? 3.481 -5.747 11.011 1.00 98.00 75 SER A N 1
ATOM 602 C CA . SER A 1 75 ? 3.819 -5.510 12.420 1.00 98.00 75 SER A CA 1
ATOM 603 C C . SER A 1 75 ? 3.087 -4.289 13.002 1.00 98.00 75 SER A C 1
ATOM 605 O O . SER A 1 75 ? 2.551 -4.341 14.110 1.00 98.00 75 SER A O 1
ATOM 607 N N . LYS A 1 76 ? 3.017 -3.178 12.253 1.00 97.38 76 LYS A N 1
ATOM 608 C CA . LYS A 1 76 ? 2.298 -1.959 12.675 1.00 97.38 76 LYS A CA 1
ATOM 609 C C . LYS A 1 76 ? 0.789 -2.201 12.796 1.00 97.38 76 LYS A C 1
ATOM 611 O O . LYS A 1 76 ? 0.176 -1.796 13.783 1.00 97.38 76 LYS A O 1
ATOM 616 N N . LEU A 1 77 ? 0.196 -2.877 11.813 1.00 98.25 77 LEU A N 1
ATOM 617 C CA . LEU A 1 77 ? -1.233 -3.189 11.779 1.00 98.25 77 LEU A CA 1
ATOM 618 C C . LEU A 1 77 ? -1.631 -4.155 12.901 1.00 98.25 77 LEU A C 1
ATOM 620 O O . LEU A 1 77 ? -2.667 -3.952 13.527 1.00 98.25 77 LEU A O 1
ATOM 624 N N . GLU A 1 78 ? -0.813 -5.160 13.208 1.00 98.06 78 GLU A N 1
ATOM 625 C CA . GLU A 1 78 ? -1.049 -6.093 14.316 1.00 98.06 78 GLU A CA 1
ATOM 626 C C . GLU A 1 78 ? -1.006 -5.393 15.680 1.00 98.06 78 GLU A C 1
ATOM 628 O O . GLU A 1 78 ? -1.901 -5.584 16.512 1.00 98.06 78 GLU A O 1
ATOM 633 N N . GLN A 1 79 ? -0.024 -4.512 15.899 1.00 98.25 79 GLN A N 1
ATOM 634 C CA . GLN A 1 79 ? 0.038 -3.693 17.113 1.00 98.25 79 GLN A CA 1
ATOM 635 C C . GLN A 1 79 ? -1.197 -2.797 17.252 1.00 98.25 79 GLN A C 1
ATOM 637 O O . GLN A 1 79 ? -1.770 -2.673 18.339 1.00 98.25 79 GLN A O 1
ATOM 642 N N . ASP A 1 80 ? -1.632 -2.172 16.159 1.00 97.56 80 ASP A N 1
ATOM 643 C CA . ASP A 1 80 ? -2.826 -1.334 16.168 1.00 97.56 80 ASP A CA 1
ATOM 644 C C . ASP A 1 80 ? -4.106 -2.154 16.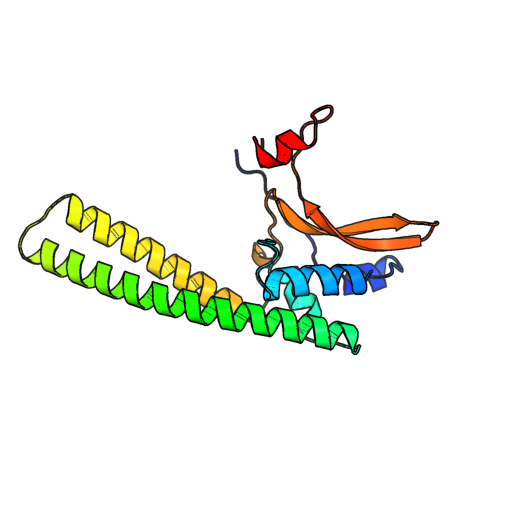360 1.00 97.56 80 ASP A C 1
ATOM 646 O O . ASP A 1 80 ? -4.994 -1.716 17.095 1.00 97.56 80 ASP A O 1
ATOM 650 N N . LEU A 1 81 ? -4.187 -3.367 15.807 1.00 98.06 81 LEU A N 1
ATOM 651 C CA . LEU A 1 81 ? -5.293 -4.295 16.040 1.00 98.06 81 LEU A CA 1
ATOM 652 C C . LEU A 1 81 ? -5.431 -4.626 17.530 1.00 98.06 81 LEU A C 1
ATOM 654 O O . LEU A 1 81 ? -6.539 -4.569 18.068 1.00 98.06 81 LEU A O 1
ATOM 658 N N . PHE A 1 82 ? -4.319 -4.907 18.217 1.00 97.94 82 PHE A N 1
ATOM 659 C CA . PHE A 1 82 ? -4.325 -5.154 19.660 1.00 97.94 82 PHE A CA 1
ATOM 660 C C . PHE A 1 82 ? -4.841 -3.937 20.444 1.00 97.94 82 PHE A C 1
ATOM 662 O O . PHE A 1 82 ? -5.730 -4.069 21.291 1.00 97.94 82 PHE A O 1
ATOM 669 N N . LYS A 1 83 ? -4.353 -2.731 20.116 1.00 98.06 83 LYS A N 1
ATOM 670 C CA . LYS A 1 83 ? -4.816 -1.481 20.747 1.00 98.06 83 LYS A CA 1
ATOM 671 C C . LYS A 1 83 ? -6.318 -1.261 20.546 1.00 98.06 83 LYS A C 1
ATOM 673 O O . LYS A 1 83 ? -7.006 -0.894 21.498 1.00 98.06 83 LYS A O 1
ATOM 678 N N . GLN A 1 84 ? -6.838 -1.481 19.335 1.00 98.38 84 GLN A N 1
ATOM 679 C CA . GLN A 1 84 ? -8.266 -1.287 19.060 1.00 98.38 84 GLN A CA 1
ATOM 680 C C . GLN A 1 84 ? -9.138 -2.351 19.731 1.00 98.38 84 GLN A C 1
ATOM 682 O O . GLN A 1 84 ? -10.192 -2.006 20.256 1.00 98.38 84 GLN A O 1
ATOM 687 N N . ARG A 1 85 ? -8.691 -3.61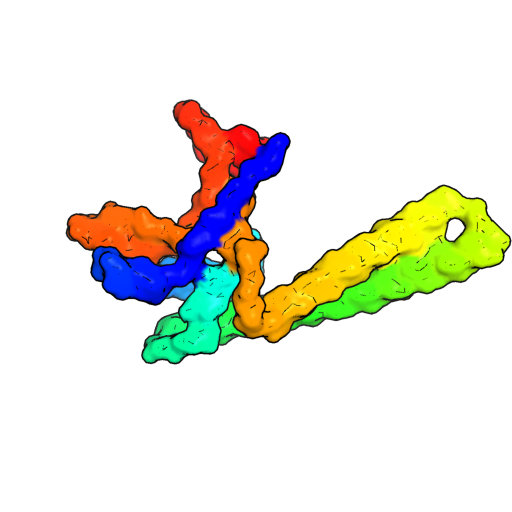2 19.808 1.00 98.31 85 ARG A N 1
ATOM 688 C CA . ARG A 1 85 ? -9.400 -4.666 20.556 1.00 98.31 85 ARG A CA 1
ATOM 689 C C . ARG A 1 85 ? -9.514 -4.339 22.041 1.00 98.31 85 ARG A C 1
ATOM 691 O O . ARG A 1 85 ? -10.595 -4.467 22.607 1.00 98.31 85 ARG A O 1
ATOM 698 N N . LYS A 1 86 ? -8.431 -3.851 22.656 1.00 98.31 86 LYS A N 1
ATOM 699 C CA . LYS A 1 86 ? -8.470 -3.365 24.043 1.00 98.31 86 LYS A CA 1
ATOM 700 C C . LYS A 1 86 ? -9.472 -2.217 24.197 1.00 98.31 86 LYS A C 1
ATOM 702 O O . LYS A 1 86 ? -10.321 -2.258 25.080 1.00 98.31 86 LYS A O 1
ATOM 707 N N . ARG A 1 87 ? -9.411 -1.224 23.301 1.00 97.75 87 ARG A N 1
ATOM 708 C CA . ARG A 1 87 ? -10.332 -0.078 23.301 1.00 97.75 87 ARG A CA 1
ATOM 709 C C . ARG A 1 87 ? -11.799 -0.501 23.177 1.00 97.75 87 ARG A C 1
ATOM 711 O O . ARG A 1 87 ? -12.646 0.103 23.830 1.00 97.75 87 ARG A O 1
ATOM 718 N N . LEU A 1 88 ? -12.086 -1.507 22.351 1.00 98.38 88 LEU A N 1
ATOM 719 C CA . LEU A 1 88 ? -13.428 -2.055 22.185 1.00 98.38 88 LEU A CA 1
ATOM 720 C C . LEU A 1 88 ? -13.925 -2.690 23.491 1.00 98.38 88 LEU A C 1
ATOM 722 O O . LEU A 1 88 ? -14.971 -2.291 23.994 1.00 98.38 88 LEU A O 1
ATOM 726 N N . ALA A 1 89 ? -13.131 -3.581 24.090 1.00 98.19 89 ALA A N 1
ATOM 727 C CA . ALA A 1 89 ? -13.491 -4.259 25.335 1.00 98.19 89 ALA A CA 1
ATOM 728 C C . ALA A 1 89 ? -13.705 -3.285 26.512 1.00 98.19 89 ALA A C 1
ATOM 730 O O . ALA A 1 89 ? -14.637 -3.445 27.301 1.00 98.19 89 ALA A O 1
ATOM 731 N N . ASP A 1 90 ? -12.870 -2.247 26.629 1.00 97.88 90 ASP A N 1
ATOM 732 C CA . ASP A 1 90 ? -13.019 -1.226 27.674 1.00 97.88 90 ASP A CA 1
ATOM 733 C C . ASP A 1 90 ? -14.285 -0.370 27.465 1.00 97.88 90 ASP A C 1
ATOM 735 O O . ASP A 1 90 ? -14.980 -0.028 28.431 1.00 97.88 90 ASP A O 1
ATOM 739 N N . ALA A 1 91 ? -14.627 -0.060 26.209 1.00 97.88 91 ALA A N 1
ATOM 740 C CA . ALA A 1 91 ? -15.866 0.638 25.872 1.00 97.88 91 ALA A CA 1
ATOM 741 C C . ALA A 1 91 ? -17.101 -0.215 26.201 1.00 97.88 91 ALA A C 1
ATOM 743 O O . ALA A 1 91 ? -18.036 0.281 26.827 1.00 97.88 91 ALA A O 1
ATOM 744 N N . GLU A 1 92 ? -17.078 -1.503 25.860 1.00 98.00 92 GLU A N 1
ATOM 745 C CA . GLU A 1 92 ? -18.159 -2.450 26.156 1.00 98.00 92 GLU A CA 1
ATOM 746 C C . GLU A 1 92 ? -18.368 -2.631 27.663 1.00 98.00 92 GLU A C 1
ATOM 748 O O . GLU A 1 92 ? -19.501 -2.539 28.138 1.00 98.00 92 GLU A O 1
ATOM 753 N N . ARG A 1 93 ? -17.287 -2.773 28.445 1.00 97.81 93 ARG A N 1
ATOM 754 C CA . ARG A 1 93 ? -17.363 -2.832 29.917 1.00 97.81 93 ARG A CA 1
ATOM 755 C C . ARG A 1 93 ? -17.986 -1.563 30.506 1.00 97.81 93 ARG A C 1
ATOM 757 O O . ARG A 1 93 ? -18.778 -1.623 31.447 1.00 97.81 93 ARG A O 1
ATOM 764 N N . THR A 1 94 ? -17.647 -0.403 29.947 1.00 96.94 94 THR A N 1
ATOM 765 C CA . THR A 1 94 ? -18.237 0.871 30.378 1.00 96.94 94 THR A CA 1
ATOM 766 C C . THR A 1 94 ? -19.729 0.912 30.056 1.00 96.94 94 THR A C 1
ATOM 768 O O . THR A 1 94 ? -20.523 1.274 30.916 1.00 96.94 94 THR A O 1
ATOM 771 N N . LEU A 1 95 ? -20.135 0.482 28.858 1.00 97.31 95 LEU A N 1
ATOM 772 C CA . LEU A 1 95 ? -21.541 0.465 28.445 1.00 97.31 95 LEU A CA 1
ATOM 773 C C . LEU A 1 95 ? -22.406 -0.489 29.277 1.00 97.31 95 LEU A C 1
ATOM 775 O O . LEU A 1 95 ? -23.567 -0.171 29.518 1.00 97.31 95 LEU A O 1
ATOM 779 N N . GLN A 1 96 ? -21.844 -1.606 29.752 1.00 96.44 96 GLN A N 1
ATOM 780 C CA . GLN A 1 96 ? -22.535 -2.538 30.654 1.00 96.44 96 GLN A CA 1
ATOM 781 C C . GLN A 1 96 ? -22.856 -1.921 32.019 1.00 96.44 96 GLN A C 1
ATOM 783 O O . GLN A 1 96 ? -23.888 -2.231 32.605 1.00 96.44 96 GLN A O 1
ATOM 788 N N . THR A 1 97 ? -21.980 -1.054 32.535 1.00 95.69 97 THR A N 1
ATOM 789 C CA . THR A 1 97 ? -22.198 -0.381 33.826 1.00 95.69 97 THR A CA 1
ATOM 790 C C . THR A 1 97 ? -23.031 0.889 33.674 1.00 95.69 97 THR A C 1
ATOM 792 O O . THR A 1 97 ? -23.908 1.157 34.494 1.00 95.69 97 THR A O 1
ATOM 795 N N . LYS A 1 98 ? -22.781 1.680 32.623 1.00 94.19 98 LYS A N 1
ATOM 796 C CA . LYS A 1 98 ? -23.531 2.897 32.310 1.00 94.19 98 LYS A CA 1
ATOM 797 C C . LYS A 1 98 ? -23.453 3.234 30.825 1.00 94.19 98 LYS A C 1
ATOM 799 O O . LYS A 1 98 ? -22.382 3.493 30.274 1.00 94.19 98 LYS A O 1
ATOM 804 N N . VAL A 1 99 ? -24.616 3.387 30.200 1.00 95.81 99 VAL A N 1
ATOM 805 C CA . VAL A 1 99 ? -24.699 3.882 28.824 1.00 95.81 99 VAL A CA 1
ATOM 806 C C . VAL A 1 99 ? -24.245 5.343 28.776 1.00 95.81 99 VAL A C 1
ATOM 808 O O . VAL A 1 99 ? -24.853 6.228 29.380 1.00 95.81 99 VAL A O 1
ATOM 811 N N . THR A 1 100 ? -23.159 5.604 28.047 1.00 97.38 100 THR A N 1
ATOM 812 C CA . THR A 1 100 ? -22.652 6.957 27.791 1.00 97.38 100 THR A CA 1
ATOM 813 C C . THR A 1 100 ? -22.377 7.144 26.305 1.00 97.38 100 THR A C 1
ATOM 815 O O . THR A 1 100 ? -21.923 6.226 25.620 1.00 97.38 100 THR A O 1
ATOM 818 N N . LYS A 1 101 ? -22.596 8.366 25.804 1.00 97.25 101 LYS A N 1
ATOM 819 C CA . LYS A 1 101 ? -22.307 8.717 24.405 1.00 97.25 101 LYS A CA 1
ATOM 820 C C . LYS A 1 101 ? -20.833 8.488 24.050 1.00 97.25 101 LYS A C 1
ATOM 822 O O . LYS A 1 101 ? -20.531 8.023 22.958 1.00 97.25 101 LYS A O 1
ATOM 827 N N . ALA A 1 102 ? -19.926 8.781 24.983 1.00 96.81 102 ALA A N 1
ATOM 828 C CA . ALA A 1 102 ? -18.491 8.598 24.786 1.00 96.81 102 ALA A CA 1
ATOM 829 C C . ALA A 1 102 ? -18.110 7.119 24.605 1.00 96.81 102 ALA A C 1
ATOM 831 O O . ALA A 1 102 ? -17.352 6.793 23.692 1.00 96.81 102 ALA A O 1
ATOM 832 N N . ALA A 1 103 ? -18.653 6.221 25.434 1.00 96.88 103 ALA A N 1
ATOM 833 C CA . ALA A 1 103 ? -18.369 4.793 25.321 1.00 96.88 103 ALA A CA 1
ATOM 834 C C . ALA A 1 103 ? -18.998 4.183 24.056 1.00 96.88 103 ALA A C 1
ATOM 836 O O . ALA A 1 103 ? -18.321 3.431 23.361 1.00 96.88 103 ALA A O 1
ATOM 837 N N . ALA A 1 104 ? -20.224 4.582 23.694 1.00 97.81 104 ALA A N 1
ATOM 838 C CA . ALA A 1 104 ? -20.877 4.140 22.458 1.00 97.81 104 ALA A CA 1
ATOM 839 C C . ALA A 1 104 ? -20.074 4.543 21.209 1.00 97.81 104 ALA A C 1
ATOM 841 O O . ALA A 1 104 ? -19.811 3.724 20.330 1.00 97.81 104 ALA A O 1
ATOM 842 N N . GLU A 1 105 ? -19.600 5.790 21.161 1.00 98.00 105 GLU A N 1
ATOM 843 C CA . GLU A 1 105 ? -18.785 6.267 20.043 1.00 98.00 105 GLU A CA 1
ATOM 844 C C . GLU A 1 105 ? -17.405 5.594 20.008 1.00 98.00 105 GLU A C 1
ATOM 846 O O . GLU A 1 105 ? -16.890 5.266 18.939 1.00 98.00 105 GLU A O 1
ATOM 851 N N . SER A 1 106 ? -16.810 5.320 21.174 1.00 97.75 106 SER A N 1
ATOM 852 C CA . SER A 1 106 ? -15.554 4.571 21.254 1.00 97.75 106 SER A CA 1
ATOM 853 C C . SER A 1 106 ? -15.706 3.133 20.750 1.00 97.75 106 SER A C 1
ATOM 855 O O . SER A 1 106 ? -14.833 2.671 20.015 1.00 97.75 106 SER A O 1
ATOM 857 N N . GLN A 1 107 ? -16.804 2.452 21.099 1.00 98.38 107 GLN A N 1
ATOM 858 C CA . GLN A 1 107 ? -17.129 1.111 20.606 1.00 98.38 107 GLN A CA 1
ATOM 859 C C . GLN A 1 107 ? -17.251 1.113 19.077 1.00 98.38 107 GLN A C 1
ATOM 861 O O . GLN A 1 107 ? -16.605 0.309 18.403 1.00 98.38 107 GLN A O 1
ATOM 866 N N . ARG A 1 108 ? -18.012 2.067 18.522 1.00 98.38 108 ARG A N 1
ATOM 867 C CA . ARG A 1 108 ? -18.209 2.218 17.074 1.00 98.38 108 ARG A CA 1
ATOM 868 C C . ARG A 1 108 ? -16.884 2.432 16.338 1.00 98.38 108 ARG A C 1
ATOM 870 O O . ARG A 1 108 ? -16.543 1.667 15.443 1.00 98.38 108 ARG A O 1
ATOM 877 N N . ILE A 1 109 ? -16.094 3.421 16.764 1.00 97.88 109 ILE A N 1
ATOM 878 C CA . ILE A 1 109 ? -14.807 3.746 16.129 1.00 97.88 109 ILE A CA 1
ATOM 879 C C . ILE A 1 109 ? -13.820 2.577 16.223 1.00 97.88 109 ILE A C 1
ATOM 881 O O . ILE A 1 109 ? -13.099 2.307 15.261 1.00 97.88 109 ILE A O 1
ATOM 885 N N . ALA A 1 110 ? -13.747 1.904 17.376 1.00 98.25 110 ALA A N 1
ATOM 886 C CA . ALA A 1 110 ? -12.857 0.760 17.548 1.00 98.25 110 ALA A CA 1
ATOM 887 C C . ALA A 1 110 ? -13.261 -0.397 16.625 1.00 98.25 110 ALA A C 1
ATOM 889 O O . ALA A 1 110 ? -12.391 -0.982 15.986 1.00 98.25 110 ALA A O 1
ATOM 890 N N . THR A 1 111 ? -14.562 -0.667 16.497 1.00 98.38 111 THR A N 1
ATOM 891 C CA . THR A 1 111 ? -15.105 -1.685 15.584 1.00 98.38 111 THR A CA 1
ATOM 892 C C . THR A 1 111 ? -14.739 -1.377 14.132 1.00 98.38 111 THR A C 1
ATOM 894 O O . THR A 1 111 ? -14.126 -2.213 13.468 1.00 98.38 111 THR A O 1
ATOM 897 N N . ASP A 1 112 ? -14.998 -0.148 13.670 1.00 98.19 112 ASP A N 1
ATOM 898 C CA . ASP A 1 112 ? -14.671 0.288 12.305 1.00 98.19 112 ASP A CA 1
ATOM 899 C C . ASP A 1 112 ? -13.167 0.143 12.010 1.00 98.19 112 ASP A C 1
ATOM 901 O O . ASP A 1 112 ? -12.759 -0.324 10.944 1.00 98.19 112 ASP A O 1
ATOM 905 N N . LYS A 1 113 ? -12.314 0.518 12.974 1.00 98.00 113 LYS A N 1
ATOM 906 C CA . LYS A 1 113 ? -10.858 0.393 12.840 1.00 98.00 113 LYS A CA 1
ATOM 907 C C . LYS A 1 113 ? -10.390 -1.060 12.850 1.00 98.00 113 LYS A C 1
ATOM 909 O O . LYS A 1 113 ? -9.460 -1.372 12.115 1.00 98.00 113 LYS A O 1
ATOM 914 N N . ILE A 1 114 ? -10.994 -1.935 13.655 1.00 98.44 114 ILE A N 1
ATOM 915 C CA . ILE A 1 114 ? -10.668 -3.369 13.668 1.00 98.44 114 ILE A CA 1
ATOM 916 C C . ILE A 1 114 ? -10.953 -3.975 12.297 1.00 98.44 114 ILE A C 1
ATOM 918 O O . ILE A 1 114 ? -10.069 -4.618 11.732 1.00 98.44 114 ILE A O 1
ATOM 922 N N . GLU A 1 115 ? -12.141 -3.734 11.743 1.00 98.19 115 GLU A N 1
ATOM 923 C CA . GLU A 1 115 ? -12.519 -4.275 10.436 1.00 98.19 115 GLU A CA 1
ATOM 924 C C . GLU A 1 115 ? -11.630 -3.724 9.316 1.00 98.19 115 GLU A C 1
ATOM 926 O O . GLU A 1 115 ? -11.126 -4.486 8.489 1.00 98.19 115 GLU A O 1
ATOM 931 N N . TRP A 1 116 ? -11.323 -2.424 9.342 1.00 97.25 116 TRP A N 1
ATOM 932 C CA . TRP A 1 116 ? -10.380 -1.830 8.395 1.00 97.25 116 TRP A CA 1
ATOM 933 C C . TRP A 1 116 ? -8.978 -2.453 8.491 1.00 97.25 116 TRP A C 1
ATOM 935 O O . TRP A 1 116 ? -8.401 -2.834 7.471 1.00 97.25 116 TRP A O 1
ATOM 945 N N . THR A 1 117 ? -8.434 -2.592 9.703 1.00 97.88 117 THR A N 1
ATOM 946 C CA . THR A 1 117 ? -7.097 -3.161 9.932 1.00 97.88 117 THR A CA 1
ATOM 947 C C . THR A 1 117 ? -7.032 -4.625 9.506 1.00 97.88 117 THR A C 1
ATOM 949 O O . THR A 1 117 ? -6.066 -5.028 8.859 1.00 97.88 117 THR A O 1
ATOM 952 N N . ARG A 1 118 ? -8.070 -5.418 9.798 1.00 97.75 118 ARG A N 1
ATOM 953 C CA . ARG A 1 118 ? -8.170 -6.812 9.338 1.00 97.75 118 ARG A CA 1
ATOM 954 C C . ARG A 1 118 ? -8.200 -6.899 7.817 1.00 97.75 118 ARG A C 1
ATOM 956 O O . ARG A 1 118 ? -7.457 -7.696 7.258 1.00 97.75 118 ARG A O 1
ATOM 963 N N . GLY A 1 119 ? -8.976 -6.041 7.154 1.00 96.19 119 GLY A N 1
ATOM 964 C CA . GLY A 1 119 ? -8.999 -5.974 5.692 1.00 96.19 119 GLY A CA 1
ATOM 965 C C . GLY A 1 119 ? -7.634 -5.622 5.090 1.00 96.19 119 GLY A C 1
ATOM 966 O O . GLY A 1 119 ? -7.258 -6.173 4.060 1.00 96.19 119 GLY A O 1
ATOM 967 N N . LYS A 1 120 ? -6.852 -4.755 5.748 1.00 95.62 120 LYS A N 1
ATOM 968 C CA . LYS A 1 120 ? -5.479 -4.439 5.321 1.00 95.62 120 LYS A CA 1
ATOM 969 C C . LYS A 1 120 ? -4.512 -5.604 5.490 1.00 95.62 120 LYS A C 1
ATOM 971 O O . LYS A 1 120 ? -3.726 -5.848 4.581 1.00 95.62 120 LYS A O 1
ATOM 976 N N . LEU A 1 121 ? -4.583 -6.319 6.610 1.00 97.31 121 LEU A N 1
ATOM 977 C CA . LEU A 1 121 ? -3.787 -7.529 6.826 1.00 97.31 121 LEU A CA 1
ATOM 978 C C . LEU A 1 121 ? -4.138 -8.617 5.799 1.00 97.31 121 LEU A C 1
ATOM 980 O O . LEU A 1 121 ? -3.239 -9.212 5.213 1.00 97.31 121 LEU A O 1
ATOM 984 N N . GLU A 1 122 ? -5.430 -8.812 5.516 1.00 96.19 122 GLU A N 1
ATOM 985 C CA . GLU A 1 122 ? -5.891 -9.730 4.469 1.00 96.19 122 GLU A CA 1
ATOM 986 C C . GLU A 1 122 ? -5.338 -9.330 3.094 1.00 96.19 122 GLU A C 1
ATOM 988 O O . GLU A 1 122 ? -4.823 -10.177 2.375 1.00 96.19 122 GLU A O 1
ATOM 993 N N . ASP A 1 123 ? -5.397 -8.047 2.721 1.00 94.38 123 ASP A N 1
ATOM 994 C CA . ASP A 1 123 ? -4.876 -7.581 1.430 1.00 94.38 123 ASP A CA 1
ATOM 995 C C . ASP A 1 123 ? -3.360 -7.808 1.282 1.00 94.38 123 ASP A C 1
ATOM 997 O O . ASP A 1 123 ? -2.909 -8.115 0.178 1.00 94.38 123 ASP A O 1
ATOM 1001 N N . ILE A 1 124 ? -2.583 -7.695 2.368 1.00 95.19 124 ILE A N 1
ATOM 1002 C CA . ILE A 1 124 ? -1.141 -7.997 2.359 1.00 95.19 124 ILE A CA 1
ATOM 1003 C C . ILE A 1 124 ? -0.897 -9.496 2.132 1.00 95.19 124 ILE A C 1
ATOM 1005 O O . ILE A 1 124 ? -0.040 -9.859 1.331 1.00 95.19 124 ILE A O 1
ATOM 1009 N N . GLN A 1 125 ? -1.643 -10.363 2.820 1.00 93.06 125 GLN A N 1
ATOM 1010 C CA . GLN A 1 125 ? -1.425 -11.816 2.800 1.00 93.06 125 GLN A CA 1
ATOM 1011 C C . GLN A 1 125 ? -2.028 -12.506 1.570 1.00 93.06 125 GLN A C 1
ATOM 1013 O O . GLN A 1 125 ? -1.571 -13.570 1.156 1.00 93.06 125 GLN A O 1
ATOM 1018 N N . ARG A 1 126 ? -3.074 -11.918 0.988 1.00 95.19 126 ARG A N 1
ATOM 1019 C CA . ARG A 1 126 ? -3.820 -12.506 -0.122 1.00 95.19 126 ARG A CA 1
ATOM 1020 C C . ARG A 1 126 ? -2.998 -12.548 -1.407 1.00 95.19 126 ARG A C 1
ATOM 1022 O O . ARG A 1 126 ? -2.408 -11.550 -1.830 1.00 95.19 126 ARG A O 1
ATOM 1029 N N . THR A 1 127 ? -3.095 -13.684 -2.089 1.00 91.69 127 THR A N 1
ATOM 1030 C CA . THR A 1 127 ? -2.499 -13.936 -3.406 1.00 91.69 127 THR A CA 1
ATOM 1031 C C . THR A 1 127 ? -3.500 -13.804 -4.555 1.00 91.69 127 THR A C 1
ATOM 1033 O O . THR A 1 127 ? -3.106 -13.433 -5.658 1.00 91.69 127 THR A O 1
ATOM 1036 N N . GLU A 1 128 ? -4.793 -14.071 -4.333 1.00 92.69 128 GLU A N 1
ATOM 1037 C CA . GLU A 1 128 ? -5.798 -14.017 -5.404 1.00 92.69 128 GLU A CA 1
ATOM 1038 C C . GLU A 1 128 ? -6.208 -12.577 -5.706 1.00 92.69 128 GLU A C 1
ATOM 1040 O O . GLU A 1 128 ? -6.755 -11.937 -4.814 1.00 92.69 128 GLU A O 1
ATOM 1045 N N . PRO A 1 129 ? -6.030 -12.045 -6.926 1.00 90.69 129 PRO A N 1
ATOM 1046 C CA . PRO A 1 129 ? -6.305 -10.642 -7.230 1.00 90.69 129 PRO A CA 1
ATOM 1047 C C . PRO A 1 129 ? -7.794 -10.285 -7.093 1.00 90.69 129 PRO A C 1
ATOM 1049 O O . PRO A 1 129 ? -8.684 -11.033 -7.496 1.00 90.69 129 PRO A O 1
ATOM 1052 N N . LYS A 1 130 ? -8.075 -9.086 -6.577 1.00 92.62 130 LYS A N 1
ATOM 1053 C CA . LYS A 1 130 ? -9.417 -8.490 -6.503 1.00 92.62 130 LYS A CA 1
ATOM 1054 C C . LYS A 1 130 ? -9.469 -7.233 -7.369 1.00 92.62 130 LYS A C 1
ATOM 1056 O O . LYS A 1 130 ? -8.507 -6.478 -7.457 1.00 92.62 130 LYS A O 1
ATOM 1061 N N . ALA A 1 131 ? -10.635 -6.917 -7.936 1.00 88.56 131 ALA A N 1
ATOM 1062 C CA . ALA A 1 131 ? -10.823 -5.719 -8.771 1.00 88.56 131 ALA A CA 1
ATOM 1063 C C . ALA A 1 131 ? -10.415 -4.396 -8.075 1.00 88.56 131 ALA A C 1
ATOM 1065 O O . ALA A 1 131 ? -10.028 -3.426 -8.731 1.00 88.56 131 ALA A O 1
ATOM 1066 N N . ARG A 1 132 ? -10.486 -4.349 -6.738 1.00 89.88 132 ARG A N 1
ATOM 1067 C CA . ARG A 1 132 ? -10.057 -3.199 -5.927 1.00 89.88 132 ARG A CA 1
ATOM 1068 C C . ARG A 1 132 ? -8.540 -2.978 -5.917 1.00 89.88 132 ARG A C 1
ATOM 1070 O O . ARG A 1 132 ? -8.117 -1.855 -5.673 1.00 89.88 132 ARG A O 1
ATOM 1077 N N . ASP A 1 133 ? -7.741 -3.995 -6.228 1.00 92.12 133 ASP A N 1
ATOM 1078 C CA . ASP A 1 133 ? -6.275 -3.937 -6.144 1.00 92.12 133 ASP A CA 1
ATOM 1079 C C . ASP A 1 133 ? -5.656 -3.044 -7.206 1.00 92.12 133 ASP A C 1
ATOM 1081 O O . ASP A 1 133 ? -4.535 -2.576 -7.039 1.00 92.12 133 ASP A O 1
ATOM 1085 N N . SER A 1 134 ? -6.392 -2.797 -8.289 1.00 90.25 134 SER A N 1
ATOM 1086 C CA . SER A 1 134 ? -6.007 -1.883 -9.362 1.00 90.25 134 SER A CA 1
ATOM 1087 C C . SER A 1 134 ? -6.746 -0.543 -9.283 1.00 90.25 134 SER A C 1
ATOM 1089 O O . SER A 1 134 ? -6.726 0.237 -10.234 1.00 90.25 134 SER A O 1
ATOM 1091 N N . ARG A 1 135 ? -7.447 -0.265 -8.175 1.00 91.62 135 ARG A N 1
ATOM 1092 C CA . ARG A 1 135 ? -8.059 1.044 -7.924 1.00 91.62 135 ARG A CA 1
ATOM 1093 C C . ARG A 1 135 ? -6.968 2.025 -7.509 1.00 91.62 135 ARG A C 1
ATOM 1095 O O . ARG A 1 135 ? -6.226 1.766 -6.566 1.00 91.62 135 ARG A O 1
ATOM 1102 N N . ILE A 1 136 ? -6.916 3.171 -8.169 1.00 91.75 136 ILE A N 1
ATOM 1103 C CA . ILE A 1 136 ? -6.022 4.273 -7.822 1.00 91.75 136 ILE A CA 1
ATOM 1104 C C . ILE A 1 136 ? -6.827 5.535 -7.520 1.00 91.75 136 ILE A C 1
ATOM 1106 O O . ILE A 1 136 ? -7.907 5.763 -8.069 1.00 91.75 136 ILE A O 1
ATOM 1110 N N . PHE A 1 137 ? -6.271 6.359 -6.641 1.00 90.81 137 PHE A N 1
ATOM 1111 C CA . PHE A 1 137 ? -6.798 7.665 -6.256 1.00 90.81 137 PHE A CA 1
ATOM 1112 C C . PHE A 1 137 ? -5.720 8.727 -6.497 1.00 90.81 137 PHE A C 1
ATOM 1114 O O . PHE A 1 137 ? -4.540 8.371 -6.556 1.00 90.81 137 PHE A O 1
ATOM 1121 N N . PRO A 1 138 ? -6.075 10.017 -6.594 1.00 90.50 138 PRO A N 1
ATOM 1122 C CA . PRO A 1 138 ? -5.110 11.105 -6.686 1.00 90.50 138 PRO A CA 1
ATOM 1123 C C . PRO A 1 138 ? -3.949 10.953 -5.690 1.00 90.50 138 PRO A C 1
ATOM 1125 O O . PRO A 1 138 ? -4.138 10.646 -4.507 1.00 90.50 138 PRO A O 1
ATOM 1128 N N . GLY A 1 139 ? -2.728 11.096 -6.200 1.00 90.00 139 GLY A N 1
ATOM 1129 C CA . GLY A 1 139 ? -1.470 10.874 -5.492 1.00 90.00 139 GLY A CA 1
ATOM 1130 C C . GLY A 1 139 ? -0.989 9.417 -5.411 1.00 90.00 139 GLY A C 1
ATOM 1131 O O . GLY A 1 139 ? 0.105 9.200 -4.890 1.00 90.00 139 GLY A O 1
ATOM 1132 N N . HIS A 1 140 ? -1.750 8.425 -5.894 1.00 93.75 140 HIS A N 1
ATOM 1133 C CA . HIS A 1 140 ? -1.262 7.041 -6.012 1.00 93.75 140 HIS A CA 1
ATOM 1134 C C . HIS A 1 140 ? -0.347 6.892 -7.220 1.00 93.75 140 HIS A C 1
ATOM 1136 O O . HIS A 1 140 ? -0.564 7.526 -8.249 1.00 93.75 140 HIS A O 1
ATOM 1142 N N . TYR A 1 141 ? 0.650 6.024 -7.106 1.00 94.38 141 TYR A N 1
ATOM 1143 C CA . TYR A 1 141 ? 1.434 5.575 -8.244 1.00 94.38 141 TYR A CA 1
ATOM 1144 C C . TYR A 1 141 ? 0.620 4.632 -9.132 1.00 94.38 141 TYR A C 1
ATOM 1146 O O . TYR A 1 141 ? -0.244 3.893 -8.662 1.00 94.38 141 TYR A O 1
ATOM 1154 N N . ALA A 1 142 ? 0.925 4.662 -10.420 1.00 92.38 142 ALA A N 1
ATOM 1155 C CA . ALA A 1 142 ? 0.424 3.752 -11.429 1.00 92.38 142 ALA A CA 1
ATOM 1156 C C . ALA A 1 142 ? 1.523 3.510 -12.477 1.00 92.38 142 ALA A C 1
ATOM 1158 O O . ALA A 1 142 ? 2.338 4.407 -12.717 1.00 92.38 142 ALA A O 1
ATOM 1159 N N . PRO A 1 143 ? 1.551 2.335 -13.127 1.00 91.06 143 PRO A N 1
ATOM 1160 C CA . PRO A 1 143 ? 2.329 2.154 -14.341 1.00 91.06 143 PRO A CA 1
ATOM 1161 C C . PRO A 1 143 ? 1.742 3.034 -15.449 1.00 91.06 143 PRO A C 1
ATOM 1163 O O . PRO A 1 143 ? 0.565 2.914 -15.794 1.00 91.06 143 PRO A O 1
ATOM 1166 N N . VAL A 1 144 ? 2.562 3.920 -16.006 1.00 89.75 144 VAL A N 1
ATOM 1167 C CA . VAL A 1 144 ? 2.196 4.790 -17.125 1.00 89.75 144 VAL A CA 1
ATOM 1168 C C . VAL A 1 144 ? 3.134 4.505 -18.283 1.00 89.75 144 VAL A C 1
ATOM 1170 O O . VAL A 1 144 ? 4.349 4.455 -18.109 1.00 89.75 144 VAL A O 1
ATOM 1173 N N . MET A 1 145 ? 2.557 4.310 -19.466 1.00 89.00 145 MET A N 1
AT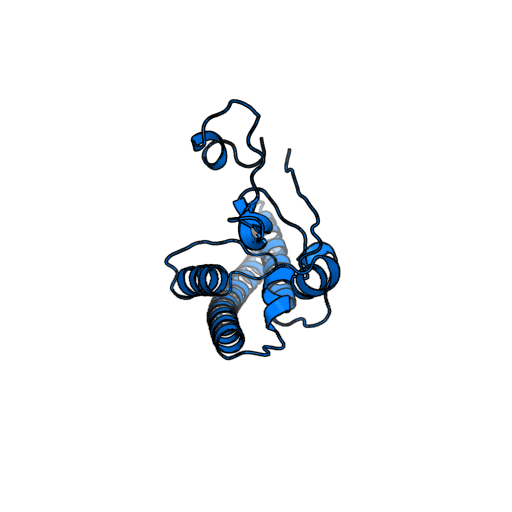OM 1174 C CA . MET A 1 145 ? 3.320 4.204 -20.701 1.00 89.00 145 MET A CA 1
ATOM 1175 C C . MET A 1 145 ? 3.578 5.598 -21.263 1.00 89.00 145 MET A C 1
ATOM 1177 O O . MET A 1 145 ? 2.644 6.379 -21.443 1.00 89.00 145 MET A O 1
ATOM 1181 N N . VAL A 1 146 ? 4.837 5.879 -21.569 1.00 90.56 146 VAL A N 1
ATOM 1182 C CA . VAL A 1 146 ? 5.297 7.107 -22.218 1.00 90.56 146 VAL A CA 1
ATOM 1183 C C . VAL A 1 146 ? 6.081 6.770 -23.485 1.00 90.56 146 VAL A C 1
ATOM 1185 O O . VAL A 1 146 ? 6.529 5.637 -23.662 1.00 90.56 146 VAL A O 1
ATOM 1188 N N . MET A 1 147 ? 6.218 7.750 -24.375 1.00 91.69 147 MET A N 1
ATOM 1189 C CA . MET A 1 147 ? 7.147 7.687 -25.502 1.00 91.69 147 MET A CA 1
ATOM 1190 C C . MET A 1 147 ? 8.423 8.435 -25.115 1.00 91.69 147 MET A C 1
ATOM 1192 O O . MET A 1 147 ? 8.361 9.635 -24.860 1.00 91.69 147 MET A O 1
ATOM 1196 N N . GLU A 1 148 ? 9.556 7.742 -25.091 1.00 90.50 148 GLU A N 1
ATOM 1197 C CA . GLU A 1 148 ? 10.890 8.312 -24.862 1.00 90.50 148 GLU A CA 1
ATOM 1198 C C . GLU A 1 148 ? 11.812 7.833 -25.980 1.00 90.50 148 GLU A C 1
ATOM 1200 O O . GLU A 1 148 ? 11.840 6.644 -26.283 1.00 90.50 148 GLU A O 1
ATOM 1205 N N . ASP A 1 149 ? 12.490 8.762 -26.658 1.00 90.69 149 ASP A N 1
ATOM 1206 C CA . ASP A 1 149 ? 13.412 8.470 -27.767 1.00 90.69 149 ASP A CA 1
ATOM 1207 C C . ASP A 1 149 ? 12.833 7.527 -28.845 1.00 90.69 149 ASP A C 1
ATOM 1209 O O . ASP A 1 149 ? 13.510 6.670 -29.409 1.00 90.69 149 ASP A O 1
ATOM 1213 N N . GLY A 1 150 ? 11.533 7.671 -29.131 1.00 90.44 150 GLY A N 1
ATOM 1214 C CA . GLY A 1 150 ? 10.817 6.841 -30.107 1.00 90.44 150 GLY A CA 1
ATOM 1215 C C . GLY A 1 150 ? 10.429 5.443 -29.607 1.00 90.44 150 GLY A C 1
ATOM 1216 O O . GLY A 1 150 ? 9.829 4.678 -30.361 1.00 90.44 150 GLY A O 1
ATOM 1217 N N . GLN A 1 151 ? 10.698 5.116 -28.342 1.00 88.81 151 GLN A N 1
ATOM 1218 C CA . GLN A 1 151 ? 10.367 3.842 -27.710 1.00 88.81 151 GLN A CA 1
ATOM 1219 C C . GLN A 1 151 ? 9.252 3.992 -26.673 1.00 88.81 151 GLN A C 1
ATOM 1221 O O . GLN A 1 151 ? 9.122 5.012 -25.997 1.00 88.81 151 GLN A O 1
ATOM 1226 N N . ARG A 1 152 ? 8.431 2.947 -26.531 1.00 90.50 152 ARG A N 1
ATOM 1227 C CA . ARG A 1 152 ? 7.417 2.869 -25.472 1.00 90.50 152 ARG A CA 1
ATOM 1228 C C . ARG A 1 152 ? 8.080 2.402 -24.186 1.00 90.50 152 ARG A C 1
ATOM 1230 O O . ARG A 1 152 ? 8.555 1.269 -24.131 1.00 90.50 152 ARG A O 1
ATOM 1237 N N . VAL A 1 153 ? 8.045 3.234 -23.152 1.00 90.62 153 VAL A N 1
ATOM 1238 C CA . VAL A 1 153 ? 8.624 2.929 -21.839 1.00 90.62 153 VAL A CA 1
ATOM 1239 C C . VAL A 1 153 ? 7.538 2.987 -20.767 1.00 90.62 153 VAL A C 1
ATOM 1241 O O . VAL A 1 153 ? 6.719 3.904 -20.751 1.00 90.62 153 VAL A O 1
ATOM 1244 N N . ILE A 1 154 ? 7.497 1.998 -19.875 1.00 90.88 154 ILE A N 1
ATOM 1245 C CA . ILE A 1 154 ? 6.589 1.960 -18.724 1.00 90.88 154 ILE A CA 1
ATOM 1246 C C . ILE A 1 154 ? 7.335 2.475 -17.500 1.00 90.88 154 ILE A C 1
ATOM 1248 O O . ILE A 1 154 ? 8.349 1.896 -17.110 1.00 90.88 154 ILE A O 1
ATOM 1252 N N . LYS A 1 155 ? 6.789 3.516 -16.865 1.00 92.81 155 LYS A N 1
ATOM 1253 C CA . LYS A 1 155 ? 7.351 4.141 -15.662 1.00 92.81 155 LYS A CA 1
ATOM 1254 C C . LYS A 1 155 ? 6.331 4.209 -14.527 1.00 92.81 155 LYS A C 1
ATOM 1256 O O . LYS A 1 155 ? 5.131 4.343 -14.787 1.00 92.81 155 LYS A O 1
ATOM 1261 N N . PRO A 1 156 ? 6.774 4.157 -13.262 1.00 93.69 156 PRO A N 1
ATOM 1262 C CA . PRO A 1 156 ? 5.903 4.406 -12.130 1.00 93.69 156 PRO A CA 1
ATOM 1263 C C . PRO A 1 156 ? 5.666 5.916 -11.980 1.00 93.69 156 PRO A C 1
ATOM 1265 O O . PRO A 1 156 ? 6.554 6.664 -11.580 1.00 93.69 156 PRO A O 1
ATOM 1268 N N . MET A 1 157 ? 4.449 6.386 -12.254 1.00 93.31 157 MET A N 1
ATOM 1269 C CA . MET A 1 157 ? 4.094 7.808 -12.145 1.00 93.31 157 MET A CA 1
ATOM 1270 C C . MET A 1 157 ? 2.901 8.027 -11.221 1.00 93.31 157 MET A C 1
ATOM 1272 O O . MET A 1 15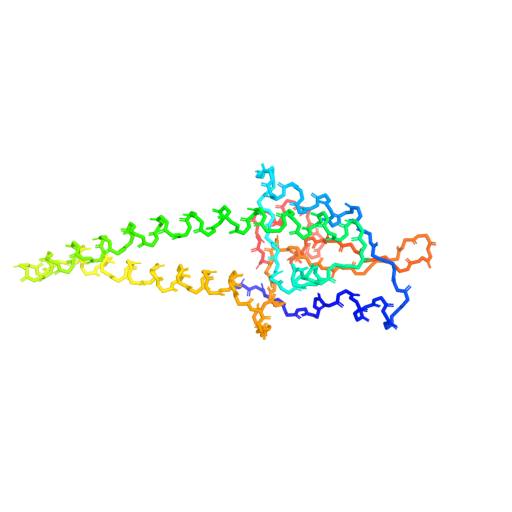7 ? 2.044 7.158 -11.076 1.00 93.31 157 MET A O 1
ATOM 1276 N N . ARG A 1 158 ? 2.821 9.203 -10.587 1.00 91.94 158 ARG A N 1
ATOM 1277 C CA . ARG A 1 158 ? 1.686 9.552 -9.719 1.00 91.94 158 ARG A CA 1
ATOM 1278 C C . ARG A 1 158 ? 0.487 9.990 -10.552 1.00 91.94 158 ARG A C 1
ATOM 1280 O O . ARG A 1 158 ? 0.563 10.969 -11.287 1.00 91.94 158 ARG A O 1
ATOM 1287 N N . TYR A 1 159 ? -0.637 9.312 -10.366 1.00 90.25 159 TYR A N 1
ATOM 1288 C CA . TYR A 1 159 ? -1.929 9.719 -10.893 1.00 90.25 159 TYR A CA 1
ATOM 1289 C C . TYR A 1 159 ? -2.410 10.982 -10.181 1.00 90.25 159 TYR A C 1
ATOM 1291 O O . TYR A 1 159 ? -2.542 11.003 -8.957 1.00 90.25 159 TYR A O 1
ATOM 1299 N N . GLN A 1 160 ? -2.672 12.036 -10.948 1.00 88.38 160 GLN A N 1
ATOM 1300 C CA . GLN A 1 160 ? -3.198 13.306 -10.456 1.00 88.38 160 GLN A CA 1
ATOM 1301 C C . GLN A 1 160 ? -4.464 13.675 -11.225 1.00 88.38 160 GLN A C 1
ATOM 1303 O O . GLN A 1 160 ? -4.654 13.264 -12.366 1.00 88.38 160 GLN A O 1
ATOM 1308 N N . CYS A 1 161 ? -5.326 14.472 -10.601 1.00 86.62 161 CYS A N 1
ATOM 1309 C CA . CYS A 1 161 ? -6.521 15.040 -11.230 1.00 86.62 161 CYS A CA 1
ATOM 1310 C C . CYS A 1 161 ? -6.381 16.560 -11.337 1.00 86.62 161 CYS A C 1
ATOM 1312 O O . CYS A 1 161 ? -7.271 17.297 -10.935 1.00 86.62 161 CYS A O 1
ATOM 1314 N N . ARG A 1 162 ? -5.226 17.043 -11.812 1.00 85.94 162 ARG A N 1
ATOM 1315 C CA . ARG A 1 162 ? -4.988 18.483 -11.921 1.00 85.94 162 ARG A CA 1
ATOM 1316 C C . ARG A 1 162 ? -5.885 19.085 -12.995 1.00 85.94 162 ARG A C 1
ATOM 1318 O O . ARG A 1 162 ? -5.818 18.677 -14.153 1.00 85.94 162 ARG A O 1
ATOM 1325 N N . ILE A 1 163 ? -6.648 20.109 -12.630 1.00 85.44 163 ILE A N 1
ATOM 1326 C CA . ILE A 1 163 ? -7.408 20.913 -13.592 1.00 85.44 163 ILE A CA 1
ATOM 1327 C C . ILE A 1 163 ? -6.450 21.535 -14.623 1.00 85.44 163 ILE A C 1
ATOM 1329 O O . ILE A 1 163 ? -5.390 22.066 -14.273 1.00 85.44 163 ILE A O 1
ATOM 1333 N N . ALA A 1 164 ? -6.842 21.492 -15.898 1.00 87.38 164 ALA A N 1
ATOM 1334 C CA . ALA A 1 164 ? -6.076 22.076 -16.994 1.00 87.38 164 ALA A CA 1
ATOM 1335 C C . ALA A 1 164 ? -5.759 23.563 -16.734 1.00 87.38 164 ALA A C 1
ATOM 1337 O O . ALA A 1 164 ? -6.601 24.329 -16.265 1.00 87.38 164 ALA A O 1
ATOM 1338 N N . GLY A 1 165 ? -4.518 23.970 -17.011 1.00 88.94 165 GLY A N 1
ATOM 1339 C CA . GLY A 1 165 ? -4.047 25.342 -16.785 1.00 88.94 165 GLY A CA 1
ATOM 1340 C C . GLY A 1 165 ? -3.728 25.699 -15.326 1.00 88.94 165 GLY A C 1
ATOM 1341 O O . GLY A 1 165 ? -3.316 26.827 -15.061 1.00 88.94 165 GLY A O 1
ATOM 1342 N N . LYS A 1 166 ? -3.882 24.778 -14.363 1.00 89.75 166 LYS A N 1
ATOM 1343 C CA . LYS A 1 166 ? -3.480 25.012 -12.965 1.00 89.75 166 LYS A CA 1
ATOM 1344 C C . LYS A 1 166 ? -2.027 24.583 -12.697 1.00 89.75 166 LYS A C 1
ATOM 1346 O O . LYS A 1 166 ? -1.537 23.634 -13.313 1.00 89.75 166 LYS A O 1
ATOM 1351 N N . PRO A 1 167 ? -1.321 25.256 -11.767 1.00 91.12 167 PRO A N 1
ATOM 1352 C CA . PRO A 1 167 ? 0.057 24.913 -11.415 1.00 91.12 167 PRO A CA 1
ATOM 1353 C C . PRO A 1 167 ? 0.142 23.629 -10.578 1.00 91.12 167 PRO A C 1
ATOM 1355 O O . PRO A 1 167 ? -0.826 23.224 -9.938 1.00 91.12 167 PRO A O 1
ATOM 1358 N N . ALA A 1 168 ? 1.336 23.030 -10.500 1.00 86.69 168 ALA A N 1
ATOM 1359 C CA . ALA A 1 168 ? 1.576 21.777 -9.772 1.00 86.69 168 ALA A CA 1
ATOM 1360 C C . ALA A 1 168 ? 1.257 21.800 -8.278 1.00 86.69 168 ALA A C 1
ATOM 1362 O O . ALA A 1 168 ? 0.944 20.767 -7.693 1.00 86.69 168 ALA A O 1
ATOM 1363 N N . SER A 1 169 ? 1.247 22.982 -7.667 1.00 89.44 169 SER A N 1
ATOM 1364 C CA . SER A 1 169 ? 0.828 23.146 -6.276 1.00 89.44 169 SER A CA 1
ATOM 1365 C C . SER A 1 169 ? -0.632 22.743 -6.026 1.00 89.44 169 SER A C 1
ATOM 1367 O O . SER A 1 169 ? -0.977 22.433 -4.884 1.00 89.44 169 SER A O 1
ATOM 1369 N N . TYR A 1 170 ? -1.484 22.701 -7.059 1.00 88.75 170 TYR A N 1
ATOM 1370 C CA . TYR A 1 170 ? -2.875 22.257 -6.929 1.00 88.75 170 TYR A CA 1
ATOM 1371 C C . TYR A 1 170 ? -2.988 20.770 -6.595 1.00 88.75 170 TYR A C 1
ATOM 1373 O O . TYR A 1 170 ? -3.881 20.406 -5.841 1.00 88.75 170 TYR A O 1
ATOM 1381 N N . ASP A 1 171 ? -2.049 19.934 -7.038 1.00 83.44 171 ASP A N 1
ATOM 1382 C CA . ASP A 1 171 ? -2.067 18.494 -6.739 1.00 83.44 171 ASP A CA 1
ATOM 1383 C C . ASP A 1 171 ? -1.947 18.210 -5.239 1.00 83.44 171 ASP A C 1
ATOM 1385 O O . ASP A 1 171 ? -2.418 17.188 -4.746 1.00 83.44 171 ASP A O 1
ATOM 1389 N N . VAL A 1 172 ? -1.293 19.119 -4.511 1.00 83.69 172 VAL A N 1
ATOM 1390 C CA . VAL A 1 172 ? -1.070 19.010 -3.066 1.00 83.69 172 VAL A CA 1
ATOM 1391 C C . VAL A 1 172 ? -2.158 19.743 -2.288 1.00 83.69 172 VAL A C 1
ATOM 1393 O O . VAL A 1 172 ? -2.626 19.238 -1.271 1.00 83.69 172 VAL A O 1
ATOM 1396 N N . LYS A 1 173 ? -2.561 20.933 -2.752 1.00 82.88 173 LYS A N 1
ATOM 1397 C CA . LYS A 1 173 ? -3.563 21.768 -2.068 1.00 82.88 173 LYS A CA 1
ATOM 1398 C C . LYS A 1 173 ? -4.991 21.258 -2.258 1.00 82.88 173 LYS A C 1
ATOM 1400 O O . LYS A 1 173 ? -5.809 21.410 -1.358 1.00 82.88 173 LYS A O 1
ATOM 1405 N N . PHE A 1 174 ? -5.273 20.657 -3.411 1.00 79.94 174 PHE A N 1
ATOM 1406 C CA . PHE A 1 174 ? -6.602 20.217 -3.825 1.00 79.94 174 PHE A CA 1
ATOM 1407 C C . PHE A 1 174 ? -6.539 18.819 -4.473 1.00 79.94 174 PHE A C 1
ATOM 1409 O O . PHE A 1 174 ? -6.894 18.652 -5.641 1.00 79.94 174 PHE A O 1
ATOM 1416 N N . PRO A 1 175 ? -6.052 17.794 -3.748 1.00 67.31 175 PRO A N 1
ATOM 1417 C CA . PRO A 1 175 ? -5.908 16.456 -4.304 1.00 67.31 175 PRO A CA 1
ATOM 1418 C C . PRO A 1 175 ? -7.284 15.878 -4.650 1.00 67.31 175 PRO A C 1
ATOM 1420 O O . PRO A 1 175 ? -8.098 15.613 -3.766 1.00 67.31 175 PRO A O 1
ATOM 1423 N N . GLY A 1 176 ? -7.533 15.660 -5.943 1.00 61.53 176 GLY A N 1
ATOM 1424 C CA . GLY A 1 176 ? -8.806 15.120 -6.425 1.00 61.53 176 GLY A CA 1
ATOM 1425 C C . GLY A 1 176 ? -9.928 16.146 -6.559 1.00 61.53 176 GLY A C 1
ATOM 1426 O O . GLY A 1 176 ? -11.086 15.770 -6.388 1.00 61.53 176 GLY A O 1
ATOM 1427 N N . VAL A 1 177 ? -9.592 17.407 -6.841 1.00 56.12 177 VAL A N 1
ATOM 1428 C CA . VAL A 1 177 ? -10.541 18.490 -7.144 1.00 56.12 177 VAL A CA 1
ATOM 1429 C C . VAL A 1 177 ? -10.443 18.884 -8.607 1.00 56.12 177 VAL A C 1
ATOM 1431 O O . VAL A 1 177 ? -9.309 19.161 -9.054 1.00 56.12 177 VAL A O 1
#

Sequence (177 aa):
MCYSAQILADYRKFVRTFGALMDIHEFARLFFERAEGISKAKVPKAMEDAFAQPQTEAEREIKALIEKFNAEQTSKLEQDLFKQRKRLADAERTLQTKVTKAAAESQRIATDKIEWTRGKLEDIQRTEPKARDSRIFPGHYAPVMVMEDGQRVIKPMRYQCRIAGKPASYDVKFPGV

Organism: NCBI:txid420952

Radius of gyration: 20.21 Å; chains: 1; bounding box: 42×39×64 Å

pLDDT: mean 91.1, std 8.85, range [52.0, 98.44]

Foldseek 3Di:
DWDKDFDPQQVVCVCVVPVAAEPLVQLLVVLQCLLVVVDPAAEFQSNLLNLVPPDDPSSVSSVVSLVSNLVVLLVVLVVVLVVLVVQLVVLVVVVVVPNDPVSVVSNVVSVVSNVVSVVVNCSSPDNDDDSCSRMDTQRHWGFDWDQDPNGTYTHTDGDFPDDPPDDPVCSVVPGRD

Secondary structure (DSSP, 8-state):
----EE----HHHHHHHH-PEE-HHHHHHHHHHHHTTS---B--HHHHHTTSS--SHHHHHHHHHHHHHHHHHHHHHHHHHHHHHHHHHHHHHHHHH---HHHHHHHHHHHHHHHHHHHHHHHHH--S--GGGGEE-TTBEEEEEEEETTEEEEEEEE---PPTT--TTHHHHSTT-